Protein AF-A0A962DBE0-F1 (afdb_monomer)

Nearest PDB structures (foldseek):
  6zif-assembly1_C  TM=6.130E-01  e=3.689E-01  Methylocystis sp. ATCC 49242
  3lmf-assembly1_A  TM=5.740E-01  e=3.330E-01  Nitrosospira multiformis ATCC 25196
  3kaw-assembly1_A  TM=5.033E-01  e=3.505E-01  Pseudomonas aeruginosa
  4zsz-assembly1_A  TM=5.860E-01  e=1.396E+00  Aquifex aeolicus VF5
  4zsx-assembly1_B  TM=5.374E-01  e=2.580E+00  Aquifex aeolicus VF5

Mean predicted aligned error: 9.84 Å

Structure (mmCIF, N/CA/C/O backbone):
data_AF-A0A962DBE0-F1
#
_entry.id   AF-A0A962DBE0-F1
#
loop_
_atom_site.group_PDB
_atom_site.id
_atom_site.type_symbol
_atom_site.label_atom_id
_atom_site.label_alt_id
_atom_site.label_comp_id
_atom_site.label_asym_id
_atom_site.label_entity_id
_atom_site.label_seq_id
_atom_site.pdbx_PDB_ins_code
_atom_site.Cartn_x
_atom_site.Cartn_y
_atom_site.Cartn_z
_atom_site.occupancy
_atom_site.B_iso_or_equiv
_atom_site.auth_seq_id
_atom_site.auth_comp_id
_atom_site.auth_asym_id
_atom_site.auth_atom_id
_atom_site.pdbx_PDB_model_num
ATOM 1 N N . MET A 1 1 ? 29.752 -15.162 6.615 1.00 40.03 1 MET A N 1
ATOM 2 C CA . MET A 1 1 ? 28.632 -14.830 7.515 1.00 40.03 1 MET A CA 1
ATOM 3 C C . MET A 1 1 ? 27.429 -14.629 6.622 1.00 40.03 1 MET A C 1
ATOM 5 O O . MET A 1 1 ? 27.518 -13.777 5.752 1.00 40.03 1 MET A O 1
ATOM 9 N N . SER A 1 2 ? 26.399 -15.467 6.721 1.00 45.12 2 SER A N 1
ATOM 10 C CA . SER A 1 2 ? 25.212 -15.328 5.872 1.00 45.12 2 SER A CA 1
ATOM 11 C C . SER A 1 2 ? 24.457 -14.071 6.297 1.00 45.12 2 SER A C 1
ATOM 13 O O . SER A 1 2 ? 24.016 -13.989 7.443 1.00 45.12 2 SER A O 1
ATOM 15 N N . GLU A 1 3 ? 24.358 -13.079 5.413 1.00 50.66 3 GLU A N 1
ATOM 16 C CA . GLU A 1 3 ? 23.488 -11.918 5.606 1.00 50.66 3 GLU A CA 1
ATOM 17 C C . GLU A 1 3 ? 22.045 -12.423 5.664 1.00 50.66 3 GLU A C 1
ATOM 19 O O . GLU A 1 3 ? 21.446 -12.774 4.649 1.00 50.66 3 GLU A O 1
ATOM 24 N N . GLN A 1 4 ? 21.505 -12.555 6.876 1.00 57.91 4 GLN A N 1
ATOM 25 C CA . GLN A 1 4 ? 20.119 -12.964 7.071 1.00 57.91 4 GLN A CA 1
ATOM 26 C C . GLN A 1 4 ? 19.207 -11.899 6.465 1.00 57.91 4 GLN A C 1
ATOM 28 O O . GLN A 1 4 ? 19.121 -10.776 6.963 1.00 57.91 4 GLN A O 1
ATOM 33 N N . THR A 1 5 ? 18.530 -12.254 5.373 1.00 60.97 5 THR A N 1
ATOM 34 C CA . THR A 1 5 ? 17.557 -11.382 4.718 1.00 60.97 5 THR A CA 1
ATOM 35 C C . THR A 1 5 ? 16.380 -11.151 5.660 1.00 60.97 5 THR A C 1
ATOM 37 O O . THR A 1 5 ? 15.615 -12.069 5.953 1.00 60.97 5 THR A O 1
ATOM 40 N N . ARG A 1 6 ? 16.245 -9.920 6.150 1.00 69.19 6 ARG A N 1
ATOM 41 C CA . ARG A 1 6 ? 15.158 -9.517 7.045 1.00 69.19 6 ARG A CA 1
ATOM 42 C C . ARG A 1 6 ? 13.916 -9.168 6.237 1.00 69.19 6 ARG A C 1
ATOM 44 O O . ARG A 1 6 ? 14.024 -8.441 5.247 1.00 69.19 6 ARG A O 1
ATOM 51 N N . LEU A 1 7 ? 12.763 -9.701 6.637 1.00 74.19 7 LEU A N 1
ATOM 52 C CA . LEU A 1 7 ? 11.538 -9.624 5.843 1.00 74.19 7 LEU A CA 1
ATOM 53 C C . LEU A 1 7 ? 10.479 -8.751 6.511 1.00 74.19 7 LEU A C 1
ATOM 55 O O . LEU A 1 7 ? 10.411 -8.651 7.732 1.00 74.19 7 LEU A O 1
ATOM 59 N N . THR A 1 8 ? 9.634 -8.134 5.701 1.00 73.75 8 THR A N 1
ATOM 60 C CA . THR A 1 8 ? 8.393 -7.491 6.131 1.00 73.75 8 THR A CA 1
ATOM 61 C C . THR A 1 8 ? 7.267 -8.517 6.268 1.00 73.75 8 THR A C 1
ATOM 63 O O . THR A 1 8 ? 7.358 -9.627 5.744 1.00 73.75 8 THR A O 1
ATOM 66 N N . LYS A 1 9 ? 6.154 -8.142 6.916 1.00 69.81 9 LYS A N 1
ATOM 67 C CA . LYS A 1 9 ? 4.977 -9.018 7.120 1.00 69.81 9 LYS A CA 1
ATOM 68 C C . LYS A 1 9 ? 4.372 -9.601 5.835 1.00 69.81 9 LYS A C 1
ATOM 70 O O . LYS A 1 9 ? 3.672 -10.604 5.874 1.00 69.81 9 LYS A O 1
ATOM 75 N N . ASN A 1 10 ? 4.631 -8.975 4.689 1.00 70.19 10 ASN A N 1
ATOM 76 C CA . ASN A 1 10 ? 4.216 -9.445 3.362 1.00 70.19 10 ASN A CA 1
ATOM 77 C C . ASN A 1 10 ? 5.267 -10.349 2.672 1.00 70.19 10 ASN A C 1
ATOM 79 O O . ASN A 1 10 ? 5.087 -10.706 1.510 1.00 70.19 10 ASN A O 1
ATOM 83 N N . GLY A 1 11 ? 6.359 -10.708 3.357 1.00 71.31 11 GLY A N 1
ATOM 84 C CA . GLY A 1 11 ? 7.392 -11.626 2.874 1.00 71.31 11 GLY A CA 1
ATOM 85 C C . GLY A 1 11 ? 8.468 -11.012 1.972 1.00 71.31 11 GLY A C 1
ATOM 86 O O . GLY A 1 11 ? 9.300 -11.762 1.458 1.00 71.31 11 GLY A O 1
ATOM 87 N N . LEU A 1 12 ? 8.482 -9.688 1.777 1.00 77.88 12 LEU A N 1
ATOM 88 C CA . LEU A 1 12 ? 9.534 -8.995 1.022 1.00 77.88 12 LEU A CA 1
ATOM 89 C C . LEU A 1 12 ? 10.767 -8.679 1.879 1.00 77.88 12 LEU A C 1
ATOM 91 O O . LEU A 1 12 ? 10.622 -8.411 3.067 1.00 77.88 12 LEU A O 1
ATOM 95 N N . PRO A 1 13 ? 11.973 -8.608 1.287 1.00 81.31 13 PRO A N 1
ATOM 96 C CA . PRO A 1 13 ? 13.126 -7.977 1.923 1.00 81.31 13 PRO A CA 1
ATOM 97 C C . PRO A 1 13 ? 12.819 -6.534 2.343 1.00 81.31 13 PRO A C 1
ATOM 99 O O . PRO A 1 13 ? 12.296 -5.754 1.547 1.00 81.31 13 PRO A O 1
ATOM 102 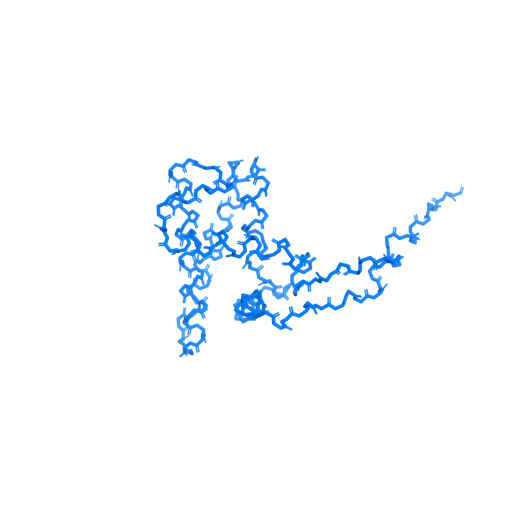N N . LEU A 1 14 ? 13.185 -6.160 3.572 1.00 77.50 14 LEU A N 1
ATOM 103 C CA . LEU A 1 14 ? 12.875 -4.842 4.144 1.00 77.50 14 LEU A CA 1
ATOM 104 C C . LEU A 1 14 ? 13.384 -3.675 3.283 1.00 77.50 14 LEU A C 1
ATOM 106 O O . LEU A 1 14 ? 12.655 -2.714 3.061 1.00 77.50 14 LEU A O 1
ATOM 110 N N . GLU A 1 15 ? 14.603 -3.779 2.757 1.00 78.31 15 GLU A N 1
ATOM 111 C CA . GLU A 1 15 ? 15.194 -2.755 1.884 1.00 78.31 15 GLU A CA 1
ATOM 112 C C . GLU A 1 15 ? 14.421 -2.606 0.564 1.00 78.31 15 GLU A C 1
ATOM 114 O O . GLU A 1 15 ? 14.163 -1.493 0.109 1.00 78.31 15 GLU A O 1
ATOM 119 N N . GLN A 1 16 ? 13.961 -3.720 -0.013 1.00 81.25 16 GLN A N 1
ATOM 120 C CA . GLN A 1 16 ? 13.122 -3.695 -1.211 1.00 81.25 16 GLN A CA 1
ATOM 121 C C . GLN A 1 16 ? 11.755 -3.067 -0.913 1.00 81.25 16 GLN A C 1
ATOM 123 O O . GLN A 1 16 ? 11.243 -2.275 -1.706 1.00 81.25 16 GLN A O 1
ATOM 128 N N . PHE A 1 17 ? 11.172 -3.382 0.247 1.00 84.75 17 PHE A N 1
ATOM 129 C CA . PHE A 1 17 ? 9.914 -2.779 0.668 1.00 84.75 17 PHE A CA 1
ATOM 130 C C . PHE A 1 17 ? 10.045 -1.272 0.922 1.00 84.75 17 PHE A C 1
ATOM 132 O O . PHE A 1 17 ? 9.155 -0.527 0.523 1.00 84.75 17 PHE A O 1
ATOM 139 N N . ARG A 1 18 ? 11.150 -0.799 1.510 1.00 82.88 18 ARG A N 1
ATOM 140 C CA . ARG A 1 18 ? 11.405 0.639 1.706 1.00 82.88 18 ARG A CA 1
ATOM 141 C C . ARG A 1 18 ? 11.404 1.408 0.387 1.00 82.88 18 ARG A C 1
ATOM 143 O O . ARG A 1 18 ? 10.738 2.435 0.301 1.00 82.88 18 ARG A O 1
ATOM 150 N N . GLY A 1 19 ? 12.055 0.876 -0.652 1.00 82.88 19 GLY A N 1
ATOM 151 C CA . GLY A 1 19 ? 12.018 1.479 -1.990 1.00 82.88 19 GLY A CA 1
ATOM 152 C C . GLY A 1 19 ? 10.602 1.536 -2.579 1.00 82.88 19 GLY A C 1
ATOM 153 O O . GLY A 1 19 ? 10.180 2.565 -3.103 1.00 82.88 19 GLY A O 1
ATOM 154 N N . ILE A 1 20 ? 9.822 0.460 -2.424 1.00 86.19 20 ILE A N 1
ATOM 155 C CA . ILE A 1 20 ? 8.407 0.422 -2.838 1.00 86.19 20 ILE A CA 1
ATOM 156 C C . ILE A 1 20 ? 7.570 1.448 -2.061 1.00 86.19 20 ILE A C 1
ATOM 158 O O . ILE A 1 20 ? 6.718 2.130 -2.632 1.00 86.19 20 ILE A O 1
ATOM 162 N N . GLN A 1 21 ? 7.803 1.562 -0.756 1.00 86.50 21 GLN A N 1
ATOM 163 C CA . GLN A 1 21 ? 7.080 2.474 0.115 1.00 86.50 21 GLN A CA 1
ATOM 164 C C . GLN A 1 21 ? 7.385 3.942 -0.211 1.00 86.50 21 GLN A C 1
ATOM 166 O O . GLN A 1 21 ? 6.478 4.776 -0.215 1.00 86.50 21 GLN A O 1
ATOM 171 N N . GLU A 1 22 ? 8.638 4.265 -0.522 1.00 85.00 22 GLU A N 1
ATOM 172 C CA . GLU A 1 22 ? 9.038 5.601 -0.959 1.00 85.00 22 GLU A CA 1
ATOM 173 C C . GLU A 1 22 ? 8.330 5.997 -2.263 1.00 85.00 22 GLU A C 1
ATOM 175 O O . GLU A 1 22 ? 7.686 7.048 -2.322 1.00 85.00 22 GLU A O 1
ATOM 180 N N . GLN A 1 23 ? 8.353 5.119 -3.272 1.00 83.62 23 GLN A N 1
ATOM 181 C CA . GLN A 1 23 ? 7.645 5.334 -4.539 1.00 83.62 23 GLN A CA 1
ATOM 182 C C . GLN A 1 23 ? 6.140 5.527 -4.327 1.00 83.62 23 GLN A C 1
ATOM 184 O O . GLN A 1 23 ? 5.537 6.435 -4.904 1.00 83.62 23 GLN A O 1
ATOM 189 N N . PHE A 1 24 ? 5.536 4.724 -3.447 1.00 87.62 24 PHE A N 1
ATOM 190 C CA . PHE A 1 24 ? 4.139 4.885 -3.061 1.00 87.62 24 PHE A CA 1
ATOM 191 C C . PHE A 1 24 ? 3.849 6.282 -2.499 1.00 87.62 24 PHE A C 1
ATOM 193 O O . PHE A 1 24 ? 2.882 6.915 -2.924 1.00 87.62 24 PHE A O 1
ATOM 200 N N . PHE A 1 25 ? 4.666 6.792 -1.571 1.00 84.44 25 PHE A N 1
ATOM 201 C CA . PHE A 1 25 ? 4.427 8.107 -0.969 1.00 84.44 25 PHE A CA 1
ATOM 202 C C . PHE A 1 25 ? 4.622 9.260 -1.948 1.00 84.44 25 PHE A C 1
ATOM 204 O O . PHE A 1 25 ? 3.878 10.240 -1.880 1.00 84.44 25 PHE A O 1
ATOM 211 N N . ILE A 1 26 ? 5.590 9.144 -2.856 1.00 84.38 26 ILE A N 1
ATOM 212 C CA . ILE A 1 26 ? 5.794 10.111 -3.935 1.00 84.38 26 ILE A CA 1
ATOM 213 C C . ILE A 1 26 ? 4.534 10.204 -4.804 1.00 84.38 26 ILE A C 1
ATOM 215 O O . ILE A 1 26 ? 3.996 11.298 -4.989 1.00 84.38 26 ILE A O 1
ATOM 219 N N . LEU A 1 27 ? 4.034 9.055 -5.271 1.00 83.31 27 LEU A N 1
ATOM 220 C CA . LEU A 1 27 ? 2.844 8.965 -6.120 1.00 83.31 27 LEU A CA 1
ATOM 221 C C . LEU A 1 27 ? 1.581 9.427 -5.379 1.00 83.31 27 LEU A C 1
ATOM 223 O O . LEU A 1 27 ? 0.784 10.184 -5.928 1.00 83.31 27 LEU A O 1
ATOM 227 N N . ALA A 1 28 ? 1.422 9.049 -4.106 1.00 82.31 28 ALA A N 1
ATOM 228 C CA . ALA A 1 28 ? 0.290 9.464 -3.273 1.00 82.31 28 ALA A CA 1
ATOM 229 C C . ALA A 1 28 ? 0.248 10.980 -3.019 1.00 82.31 28 ALA A C 1
ATOM 231 O O . ALA A 1 28 ? -0.822 11.535 -2.789 1.00 82.31 28 ALA A O 1
ATOM 232 N N . LEU A 1 29 ? 1.404 11.650 -3.010 1.00 81.38 29 LEU A N 1
ATOM 233 C CA . LEU A 1 29 ? 1.505 13.098 -2.815 1.00 81.38 29 LEU A CA 1
ATOM 234 C C . LEU A 1 29 ? 1.474 13.890 -4.124 1.00 81.38 29 LEU A C 1
ATOM 236 O O . LEU A 1 29 ? 1.542 15.117 -4.066 1.00 81.38 29 LEU A O 1
ATOM 240 N N . ARG A 1 30 ? 1.409 13.212 -5.281 1.00 70.44 30 ARG A N 1
ATOM 241 C CA . ARG A 1 30 ? 1.513 13.819 -6.618 1.00 70.44 30 ARG A CA 1
ATOM 242 C C . ARG A 1 30 ? 2.659 14.830 -6.723 1.00 70.44 30 ARG A C 1
ATOM 244 O O . ARG A 1 30 ? 2.517 15.864 -7.374 1.00 70.44 30 ARG A O 1
ATOM 251 N N . LYS A 1 31 ? 3.784 14.571 -6.049 1.00 59.94 31 LYS A N 1
ATOM 252 C CA . LYS A 1 31 ? 4.972 15.409 -6.231 1.00 59.94 31 LYS A CA 1
ATOM 253 C C . LYS A 1 31 ? 5.408 15.245 -7.689 1.00 59.94 31 LYS A C 1
ATOM 255 O O . LYS A 1 31 ? 5.552 14.109 -8.133 1.00 59.94 31 LYS A O 1
ATOM 260 N N . GLU A 1 32 ? 5.516 16.356 -8.421 1.00 53.78 32 GLU A N 1
ATOM 261 C CA . GLU A 1 32 ? 5.909 16.374 -9.837 1.00 53.78 32 GLU A CA 1
ATOM 262 C C . GLU A 1 32 ? 7.177 15.547 -10.044 1.00 53.78 32 GLU A C 1
ATOM 264 O O . GLU A 1 32 ? 8.141 15.740 -9.305 1.00 53.78 32 GLU A O 1
ATOM 269 N N . GLU A 1 33 ? 7.101 14.617 -11.005 1.00 50.38 33 GLU A N 1
ATOM 270 C CA . GLU A 1 33 ? 8.107 13.642 -11.454 1.00 50.38 33 GLU A CA 1
ATOM 271 C C . GLU A 1 33 ? 9.480 13.745 -10.761 1.00 50.38 33 GLU A C 1
ATOM 273 O O . GLU A 1 33 ? 10.441 14.230 -11.363 1.00 50.38 33 GLU A O 1
ATOM 278 N N . PRO A 1 34 ? 9.642 13.273 -9.511 1.00 46.00 34 PRO A N 1
ATOM 279 C CA . PRO A 1 34 ? 10.973 13.175 -8.943 1.00 46.00 34 PRO A CA 1
ATOM 280 C C . PRO A 1 34 ? 11.586 11.911 -9.526 1.00 46.00 34 PRO A C 1
ATOM 282 O O . PRO A 1 34 ? 11.347 10.854 -8.961 1.00 46.00 34 PRO A O 1
ATOM 285 N N . GLU A 1 35 ? 12.254 12.008 -10.684 1.00 52.75 35 GLU A N 1
ATOM 286 C CA . GLU A 1 35 ? 12.983 10.912 -11.355 1.00 52.75 35 GLU A CA 1
ATOM 287 C C . GLU A 1 35 ? 12.415 9.530 -11.002 1.00 52.75 35 GLU A C 1
ATOM 289 O O . GLU A 1 35 ? 13.096 8.686 -10.413 1.00 52.75 35 GLU A O 1
ATOM 294 N N . LEU A 1 36 ? 11.106 9.345 -11.231 1.00 55.53 36 LEU A N 1
ATOM 295 C CA . LEU A 1 36 ? 10.424 8.152 -10.755 1.00 55.53 36 LEU A CA 1
ATOM 296 C C . LEU A 1 36 ? 11.127 6.975 -11.417 1.00 55.53 36 LEU A C 1
ATOM 298 O O . LEU A 1 36 ? 11.159 6.892 -12.645 1.00 55.53 36 LEU A O 1
ATOM 302 N N . ALA A 1 37 ? 11.659 6.051 -10.614 1.00 55.28 37 ALA A N 1
ATOM 303 C CA . ALA A 1 37 ? 12.272 4.835 -11.148 1.00 55.28 37 ALA A CA 1
ATOM 304 C C . ALA A 1 37 ? 11.295 4.079 -12.073 1.00 55.28 37 ALA A C 1
ATOM 306 O O . ALA A 1 37 ? 11.709 3.367 -12.983 1.00 55.28 37 ALA A O 1
ATOM 307 N N . ILE A 1 38 ? 9.987 4.287 -11.873 1.00 67.56 38 ILE A N 1
ATOM 308 C CA . ILE A 1 38 ? 8.919 3.722 -12.684 1.00 67.56 38 ILE A CA 1
ATOM 309 C C . ILE A 1 38 ? 8.427 4.743 -13.719 1.00 67.56 38 ILE A C 1
ATOM 311 O O . ILE A 1 38 ? 7.570 5.582 -13.440 1.00 67.56 38 ILE A O 1
ATOM 315 N N . THR A 1 39 ? 8.900 4.607 -14.955 1.00 69.81 39 THR A N 1
ATOM 316 C CA . THR A 1 39 ? 8.354 5.345 -16.102 1.00 69.81 39 THR A CA 1
ATOM 317 C C . THR A 1 39 ? 6.990 4.776 -16.518 1.00 69.81 39 THR A C 1
ATOM 319 O O . THR A 1 39 ? 6.838 3.563 -16.690 1.00 69.81 39 THR A O 1
ATOM 322 N N . MET A 1 40 ? 5.987 5.637 -16.720 1.00 79.12 40 MET A N 1
ATOM 323 C CA . MET A 1 40 ? 4.649 5.230 -17.171 1.00 79.12 40 MET A CA 1
ATOM 324 C C . MET A 1 40 ? 3.949 6.317 -17.998 1.00 79.12 40 MET A C 1
ATOM 326 O O . MET A 1 40 ? 4.312 7.486 -17.942 1.00 79.12 40 MET A O 1
ATOM 330 N N . SER A 1 41 ? 2.938 5.931 -18.785 1.00 80.25 41 SER A N 1
ATOM 331 C CA . SER A 1 41 ? 2.124 6.883 -19.558 1.00 80.25 41 SER A CA 1
ATOM 332 C C . SER A 1 41 ? 1.299 7.801 -18.639 1.00 80.25 41 SER A C 1
ATOM 334 O O . SER A 1 41 ? 0.842 7.303 -17.609 1.00 80.25 41 SER A O 1
ATOM 336 N N . PRO A 1 42 ? 0.990 9.053 -19.031 1.00 79.00 42 PRO A N 1
ATOM 337 C CA . PRO A 1 42 ? 0.241 10.008 -18.200 1.00 79.00 42 PRO A CA 1
ATOM 338 C C . PRO A 1 42 ? -1.104 9.486 -17.673 1.00 79.00 42 PRO A C 1
ATOM 340 O O . PRO A 1 42 ? -1.445 9.707 -16.514 1.00 79.00 42 PRO A O 1
ATOM 343 N N . ASP A 1 43 ? -1.853 8.738 -18.488 1.00 81.25 43 ASP A N 1
ATOM 344 C CA . ASP A 1 43 ? -3.132 8.158 -18.056 1.00 81.25 43 ASP A CA 1
ATOM 345 C C . ASP A 1 43 ? -2.932 7.105 -16.955 1.00 81.25 43 ASP A C 1
ATOM 347 O O . ASP A 1 43 ? -3.610 7.120 -15.933 1.00 81.25 43 ASP A O 1
ATOM 351 N N . LEU A 1 44 ? -1.924 6.241 -17.125 1.00 84.38 44 LEU A N 1
ATOM 352 C CA . LEU A 1 44 ? -1.560 5.228 -16.130 1.00 84.38 44 LEU A CA 1
ATOM 353 C C . LEU A 1 44 ? -1.017 5.874 -14.848 1.00 84.38 44 LEU A C 1
ATOM 355 O O . LEU A 1 44 ? -1.307 5.394 -13.757 1.00 84.38 44 LEU A O 1
ATOM 359 N N . PHE A 1 45 ? -0.280 6.979 -14.971 1.00 85.00 45 PHE A N 1
ATOM 360 C CA . PHE A 1 45 ? 0.181 7.762 -13.828 1.00 85.00 45 PHE A CA 1
ATOM 361 C C . PHE A 1 45 ? -0.983 8.289 -12.991 1.00 85.00 45 PHE A C 1
ATOM 363 O O . PHE A 1 45 ? -0.939 8.187 -11.765 1.00 85.00 45 PHE A O 1
ATOM 370 N N . ASN A 1 46 ? -2.033 8.811 -13.628 1.00 85.62 46 ASN A N 1
ATOM 371 C CA . ASN A 1 46 ? -3.215 9.299 -12.921 1.00 85.62 46 ASN A CA 1
ATOM 372 C C . ASN A 1 46 ? -3.941 8.170 -12.179 1.00 85.62 46 ASN A C 1
ATOM 374 O O . ASN A 1 46 ? -4.280 8.339 -11.007 1.00 85.62 46 ASN A O 1
ATOM 378 N N . ASP A 1 47 ? -4.126 7.013 -12.820 1.00 89.19 47 ASP A N 1
ATOM 379 C CA . ASP A 1 47 ? -4.795 5.865 -12.198 1.00 89.19 47 ASP A CA 1
ATOM 380 C C . ASP A 1 47 ? -3.988 5.303 -11.016 1.00 89.19 47 ASP A C 1
ATOM 382 O O . ASP A 1 47 ? -4.536 5.022 -9.945 1.00 89.19 47 ASP A O 1
ATOM 386 N N . VAL A 1 48 ? -2.669 5.170 -11.185 1.00 89.56 48 VAL A N 1
ATOM 387 C CA . VAL A 1 48 ? -1.755 4.687 -10.142 1.00 89.56 48 VAL A CA 1
ATOM 388 C C . VAL A 1 48 ? -1.668 5.685 -8.987 1.00 89.56 48 VAL A C 1
ATOM 390 O O . VAL A 1 48 ? -1.783 5.285 -7.830 1.00 89.56 48 VAL A O 1
ATOM 393 N N . SER A 1 49 ? -1.526 6.980 -9.273 1.00 88.88 49 SER A N 1
ATOM 394 C CA . SER A 1 49 ? -1.497 8.026 -8.243 1.00 88.88 49 SER A CA 1
ATOM 395 C C . SER A 1 49 ? -2.823 8.097 -7.488 1.00 88.88 49 SER A C 1
ATOM 397 O O . SER A 1 49 ? -2.820 8.172 -6.262 1.00 88.88 49 SER A O 1
ATOM 399 N N . GLY A 1 50 ? -3.956 7.979 -8.189 1.00 90.44 50 GLY A N 1
ATOM 400 C CA . GLY A 1 50 ? -5.283 7.912 -7.578 1.00 90.44 50 GLY A CA 1
ATOM 401 C C . GLY A 1 50 ? -5.459 6.691 -6.673 1.00 90.44 50 GLY A C 1
ATOM 402 O O . GLY A 1 50 ? -6.011 6.806 -5.577 1.00 90.44 50 GLY A O 1
ATOM 403 N N . PHE A 1 51 ? -4.933 5.527 -7.072 1.00 94.12 51 PHE A N 1
ATOM 404 C CA . PHE A 1 51 ? -4.847 4.363 -6.189 1.00 94.12 51 PHE A CA 1
ATOM 405 C C . PHE A 1 51 ? -4.015 4.668 -4.933 1.00 94.12 51 PHE A C 1
ATOM 407 O O . PHE A 1 51 ? -4.488 4.416 -3.822 1.00 94.12 51 PHE A O 1
ATOM 414 N N . CYS A 1 52 ? -2.811 5.224 -5.093 1.00 92.50 52 CYS A N 1
ATOM 415 C CA . CYS A 1 52 ? -1.912 5.512 -3.977 1.00 92.50 52 CYS A CA 1
ATOM 416 C C . CYS A 1 52 ? -2.529 6.517 -2.986 1.00 92.50 52 CYS A C 1
ATOM 418 O O . CYS A 1 52 ? -2.478 6.315 -1.772 1.00 92.50 52 CYS A O 1
ATOM 420 N N . GLU A 1 53 ? -3.176 7.561 -3.503 1.00 93.00 53 GLU A N 1
ATOM 421 C CA . GLU A 1 53 ? -3.907 8.577 -2.740 1.00 93.00 53 GLU A CA 1
ATOM 422 C C . GLU A 1 53 ? -5.090 7.973 -1.964 1.00 93.00 53 GLU A C 1
ATOM 424 O O . GLU A 1 53 ? -5.253 8.224 -0.765 1.00 93.00 53 GLU A O 1
ATOM 429 N N . THR A 1 54 ? -5.879 7.112 -2.614 1.00 94.00 54 THR A N 1
ATOM 430 C CA . THR A 1 54 ? -7.029 6.445 -1.980 1.00 94.00 54 THR A CA 1
ATOM 431 C C . THR A 1 54 ? -6.568 5.487 -0.882 1.00 94.00 54 THR A C 1
ATOM 433 O O . THR A 1 54 ? -7.132 5.478 0.212 1.00 94.00 54 THR A O 1
ATOM 436 N N . LEU A 1 55 ? -5.507 4.711 -1.129 1.00 94.88 55 LEU A N 1
ATOM 437 C CA . LEU A 1 55 ? -4.946 3.795 -0.134 1.00 94.88 55 LEU A CA 1
ATOM 438 C C . LEU A 1 55 ? -4.384 4.555 1.073 1.00 94.88 55 LEU A C 1
ATOM 440 O O . LEU A 1 55 ? -4.633 4.171 2.215 1.00 94.88 55 LEU A O 1
ATOM 444 N N . ARG A 1 56 ? -3.665 5.657 0.837 1.00 93.38 56 ARG A N 1
ATOM 445 C CA . ARG A 1 56 ? -3.180 6.534 1.909 1.00 93.38 56 ARG A CA 1
ATOM 446 C C . ARG A 1 56 ? -4.334 7.094 2.738 1.00 93.38 56 ARG A C 1
ATOM 448 O O . ARG A 1 56 ? -4.245 7.100 3.963 1.00 93.38 56 ARG A O 1
ATOM 455 N N . THR A 1 57 ? -5.401 7.543 2.082 1.00 94.06 57 THR A N 1
ATOM 456 C CA . THR A 1 57 ? -6.593 8.059 2.763 1.00 94.06 57 THR A CA 1
ATOM 457 C C . THR A 1 57 ? -7.235 6.983 3.633 1.00 94.06 57 THR A C 1
ATOM 459 O O . THR A 1 57 ? -7.511 7.251 4.797 1.00 94.06 57 THR A O 1
ATOM 462 N N . ALA A 1 58 ? -7.375 5.752 3.131 1.00 94.00 58 ALA A N 1
ATOM 463 C CA . ALA A 1 58 ? -7.889 4.634 3.921 1.00 94.00 58 ALA A CA 1
ATOM 464 C C . ALA A 1 58 ? -7.036 4.358 5.172 1.00 94.00 58 ALA A C 1
ATOM 466 O O . ALA A 1 58 ? -7.577 4.182 6.259 1.00 94.00 58 ALA A O 1
ATOM 467 N N . MET A 1 59 ? -5.703 4.371 5.046 1.00 93.38 59 MET A N 1
ATOM 468 C CA . MET A 1 59 ? -4.803 4.183 6.192 1.00 93.38 59 MET A CA 1
ATOM 469 C C . MET A 1 59 ? -4.904 5.316 7.222 1.00 93.38 59 MET A C 1
ATOM 471 O O . MET A 1 59 ? -4.821 5.053 8.419 1.00 93.38 59 MET A O 1
ATOM 475 N N . SER A 1 60 ? -5.083 6.564 6.772 1.00 92.19 60 SER A N 1
ATOM 476 C CA . SER A 1 60 ? -5.304 7.709 7.667 1.00 92.19 60 SER A CA 1
ATOM 477 C C . SER A 1 60 ? -6.644 7.593 8.388 1.00 92.19 60 SER A C 1
ATOM 479 O O . SER A 1 60 ? -6.701 7.734 9.600 1.00 92.19 60 SER A O 1
ATOM 481 N N . GLN A 1 61 ? -7.709 7.267 7.654 1.00 92.56 61 GLN A N 1
ATOM 482 C CA . GLN A 1 61 ? -9.041 7.058 8.214 1.00 92.56 61 GLN A CA 1
ATOM 483 C C . GLN A 1 61 ? -9.052 5.930 9.254 1.00 92.56 61 GLN A C 1
ATOM 485 O O . GLN A 1 61 ? -9.682 6.085 10.294 1.00 92.56 61 GLN A O 1
ATOM 490 N N . GLU A 1 62 ? -8.330 4.834 9.007 1.00 91.56 62 GLU A N 1
ATOM 491 C CA . GLU A 1 62 ? -8.168 3.739 9.973 1.00 91.56 62 GLU A CA 1
ATOM 492 C C . GLU A 1 62 ? -7.442 4.211 11.237 1.00 91.56 62 GLU A C 1
ATOM 494 O O . GLU A 1 62 ? -7.852 3.895 12.350 1.00 91.56 62 GLU A O 1
ATOM 499 N N . PHE A 1 63 ? -6.376 5.002 11.076 1.00 88.81 63 PHE A N 1
ATOM 500 C CA . PHE A 1 63 ? -5.641 5.580 12.201 1.00 88.81 63 PHE A CA 1
ATOM 501 C C . PHE A 1 63 ? -6.519 6.510 13.053 1.00 88.81 63 PHE A C 1
ATOM 503 O O . PHE A 1 63 ? -6.436 6.476 14.279 1.00 88.81 63 PHE A O 1
ATOM 510 N N . ASP A 1 64 ? -7.391 7.285 12.407 1.00 90.06 64 ASP A N 1
ATOM 511 C CA . ASP A 1 64 ? -8.332 8.199 13.059 1.00 90.06 64 ASP A CA 1
ATOM 512 C C . ASP A 1 64 ? -9.597 7.490 13.597 1.00 90.06 64 ASP A C 1
ATOM 514 O O . ASP A 1 64 ? -10.449 8.128 14.217 1.00 90.06 64 ASP A O 1
ATOM 518 N N . GLY A 1 65 ? -9.743 6.176 13.376 1.00 88.44 65 GLY A N 1
ATOM 519 C CA . GLY A 1 65 ? -10.903 5.389 13.810 1.00 88.44 65 GLY A CA 1
ATOM 520 C C . GLY A 1 65 ? -12.193 5.682 13.032 1.00 88.44 65 GLY A C 1
ATOM 521 O O . GLY A 1 65 ? -13.293 5.503 13.560 1.00 88.44 65 GLY A O 1
ATOM 522 N N . SER A 1 66 ? -12.082 6.161 11.792 1.00 92.56 66 SER A N 1
ATOM 523 C CA . SER A 1 66 ? -13.225 6.457 10.926 1.00 92.56 66 SER A CA 1
ATOM 524 C C .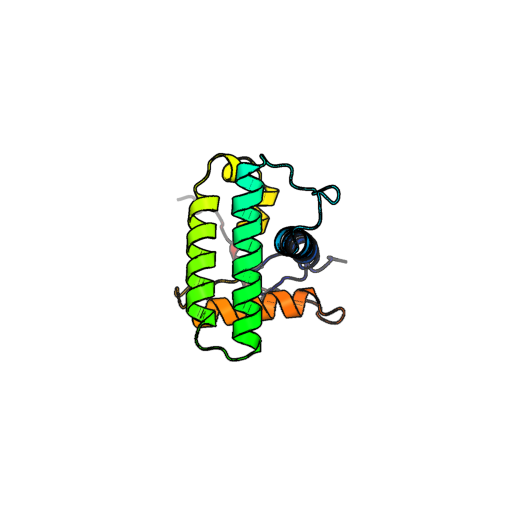 SER A 1 66 ? -13.916 5.183 10.437 1.00 92.56 66 SER A C 1
ATOM 526 O O . SER A 1 66 ? -13.278 4.263 9.930 1.00 92.56 66 SER A O 1
ATOM 528 N N . ALA A 1 67 ? -15.250 5.170 10.484 1.00 88.44 67 ALA A N 1
ATOM 529 C CA . ALA A 1 67 ? -16.064 4.072 9.961 1.00 88.44 67 ALA A CA 1
ATOM 530 C C . ALA A 1 67 ? -15.956 3.900 8.430 1.00 88.44 67 ALA A C 1
ATOM 532 O O . ALA A 1 67 ? -16.280 2.836 7.907 1.00 88.44 67 ALA A O 1
ATOM 533 N N . GLU A 1 68 ? -15.492 4.924 7.707 1.00 92.94 68 GLU A N 1
ATOM 534 C CA . GLU A 1 68 ? -15.353 4.900 6.243 1.00 92.94 68 GLU A CA 1
ATOM 535 C C . GLU A 1 68 ? -14.049 4.239 5.769 1.00 92.94 68 GLU A C 1
ATOM 537 O O . GLU A 1 68 ? -13.914 3.927 4.584 1.00 92.94 68 GLU A O 1
ATOM 542 N N . ALA A 1 69 ? -13.098 3.987 6.677 1.00 92.62 69 ALA A N 1
ATOM 543 C CA . ALA A 1 69 ? -11.757 3.505 6.344 1.00 92.62 69 ALA A CA 1
ATOM 544 C C . ALA A 1 69 ? -11.785 2.227 5.491 1.00 92.62 69 ALA A C 1
ATOM 546 O O . ALA A 1 69 ? -11.096 2.109 4.473 1.00 92.62 69 ALA A O 1
ATOM 547 N N . VAL A 1 70 ? -12.656 1.291 5.867 1.00 93.50 70 VAL A N 1
ATOM 548 C CA . VAL A 1 70 ? -12.822 -0.004 5.202 1.00 93.50 70 VAL A CA 1
ATOM 549 C C . VAL A 1 70 ? -13.402 0.152 3.796 1.00 93.50 70 VAL A C 1
ATOM 551 O O . VAL A 1 70 ? -12.989 -0.556 2.875 1.00 93.50 70 VAL A O 1
ATOM 554 N N . ASP A 1 71 ? -14.348 1.067 3.598 1.00 95.12 71 ASP A N 1
ATOM 555 C CA . ASP A 1 71 ? -14.971 1.277 2.291 1.00 95.12 71 ASP A CA 1
ATOM 556 C C . ASP A 1 71 ? -14.033 2.022 1.336 1.00 95.12 71 ASP A C 1
ATOM 558 O O . ASP A 1 71 ? -13.888 1.613 0.178 1.00 95.12 71 ASP A O 1
ATOM 562 N N . THR A 1 72 ? -13.285 3.008 1.837 1.00 95.25 72 THR A N 1
ATOM 563 C CA . THR A 1 72 ? -12.182 3.642 1.099 1.00 95.25 72 THR A CA 1
ATOM 564 C C . THR A 1 72 ? -11.110 2.615 0.724 1.00 95.25 72 THR A C 1
ATOM 566 O O . THR A 1 72 ? -10.634 2.587 -0.414 1.00 95.25 72 THR A O 1
ATOM 569 N N . PHE A 1 73 ? -10.772 1.698 1.635 1.00 95.56 73 PHE A N 1
ATOM 570 C CA . PHE A 1 73 ? -9.828 0.618 1.352 1.00 95.56 73 PHE A CA 1
ATOM 571 C C . PHE A 1 73 ? -10.336 -0.323 0.253 1.00 95.56 73 PHE A C 1
ATOM 573 O O . PHE A 1 73 ? -9.594 -0.651 -0.675 1.00 95.56 73 PHE A O 1
ATOM 580 N N . LYS A 1 74 ? -11.614 -0.725 0.288 1.00 94.00 74 LYS A N 1
ATOM 581 C CA . LYS A 1 74 ? -12.223 -1.530 -0.787 1.00 94.00 74 LYS A CA 1
ATOM 582 C C . LYS A 1 74 ? -12.170 -0.806 -2.135 1.00 94.00 74 LYS A C 1
ATOM 584 O O . LYS A 1 74 ? -11.897 -1.451 -3.150 1.00 94.00 74 LYS A O 1
ATOM 589 N N . ALA A 1 75 ? -12.392 0.509 -2.158 1.00 94.75 75 ALA A N 1
ATOM 590 C CA . ALA A 1 75 ? -12.266 1.311 -3.373 1.00 94.75 75 ALA A CA 1
ATOM 591 C C . ALA A 1 75 ? -10.828 1.283 -3.920 1.00 94.75 75 ALA A C 1
ATOM 593 O O . ALA A 1 75 ? -10.634 0.964 -5.095 1.00 94.75 75 ALA A O 1
ATOM 594 N N . ALA A 1 76 ? -9.819 1.486 -3.063 1.00 94.12 76 ALA A N 1
ATOM 595 C CA . ALA A 1 76 ? -8.412 1.355 -3.451 1.00 94.12 76 ALA A CA 1
ATOM 596 C C . ALA A 1 76 ? -8.095 -0.050 -3.995 1.00 94.12 76 ALA A C 1
ATOM 598 O O . ALA A 1 76 ? -7.450 -0.195 -5.034 1.00 94.12 76 ALA A O 1
ATOM 599 N N . MET A 1 77 ? -8.600 -1.099 -3.344 1.00 93.75 77 MET A N 1
ATOM 600 C CA . MET A 1 77 ? -8.411 -2.490 -3.768 1.00 93.75 77 MET A CA 1
ATOM 601 C C . MET A 1 77 ? -9.055 -2.803 -5.123 1.00 93.75 77 MET A C 1
ATOM 603 O O . MET A 1 77 ? -8.500 -3.581 -5.907 1.00 93.75 77 MET A O 1
ATOM 607 N N . LYS A 1 78 ? -10.198 -2.184 -5.432 1.00 94.00 78 LYS A N 1
ATOM 608 C CA . LYS A 1 78 ? -10.839 -2.292 -6.746 1.00 94.00 78 LYS A CA 1
ATOM 609 C C . LYS A 1 78 ? -9.965 -1.667 -7.835 1.00 94.00 78 LYS A C 1
ATOM 611 O O . LYS A 1 78 ? -9.705 -2.326 -8.841 1.00 94.00 78 LYS A O 1
ATOM 616 N N . THR A 1 79 ? -9.459 -0.453 -7.612 1.00 93.19 79 THR A N 1
ATOM 617 C CA . THR A 1 79 ? -8.548 0.226 -8.553 1.00 93.19 79 THR A CA 1
ATOM 618 C C . THR A 1 79 ? -7.258 -0.566 -8.742 1.00 93.19 79 THR A C 1
ATOM 620 O O . THR A 1 79 ? -6.851 -0.824 -9.870 1.00 93.19 79 THR A O 1
ATOM 623 N N . ARG A 1 80 ? -6.662 -1.059 -7.651 1.00 93.75 80 ARG A N 1
ATOM 624 C CA . ARG A 1 80 ? -5.484 -1.937 -7.683 1.00 93.75 80 ARG A CA 1
ATOM 625 C C . ARG A 1 80 ? -5.708 -3.175 -8.547 1.00 93.75 80 ARG A C 1
ATOM 627 O O . ARG A 1 80 ? -4.839 -3.544 -9.329 1.00 93.75 80 ARG A O 1
ATOM 634 N N . SER A 1 81 ? -6.863 -3.821 -8.407 1.00 92.50 81 SER A N 1
ATOM 635 C CA . SER A 1 81 ? -7.191 -5.026 -9.177 1.00 92.50 81 SER A CA 1
ATOM 636 C C . SER A 1 81 ? -7.332 -4.720 -10.670 1.00 92.50 81 SER A C 1
ATOM 638 O O . SER A 1 81 ? -6.852 -5.493 -11.494 1.00 92.50 81 SER A O 1
ATOM 640 N N . ALA A 1 82 ? -7.931 -3.576 -11.018 1.00 92.50 82 ALA A N 1
ATOM 641 C CA . ALA A 1 82 ? -8.013 -3.110 -12.400 1.00 92.50 82 ALA A CA 1
ATOM 642 C C . ALA A 1 82 ? -6.620 -2.806 -12.982 1.00 92.50 82 ALA A C 1
ATOM 644 O O . ALA A 1 82 ? -6.301 -3.279 -14.069 1.00 92.50 82 ALA A O 1
ATOM 645 N N . LEU A 1 83 ? -5.768 -2.106 -12.224 1.00 92.06 83 LEU A N 1
ATOM 646 C CA . LEU A 1 83 ? -4.387 -1.801 -12.608 1.00 92.06 83 LEU A CA 1
ATOM 647 C C . LEU A 1 83 ? -3.553 -3.068 -12.821 1.00 92.06 83 LEU A C 1
ATOM 649 O O . LEU A 1 83 ? -2.846 -3.181 -13.815 1.00 92.06 83 LEU A O 1
ATOM 653 N N . LEU A 1 84 ? -3.659 -4.060 -11.934 1.00 91.75 84 LEU A N 1
ATOM 654 C CA . LEU A 1 84 ? -2.954 -5.338 -12.092 1.00 91.75 84 LEU A CA 1
ATOM 655 C C . LEU A 1 84 ? -3.425 -6.141 -13.316 1.00 91.75 84 LEU A C 1
ATOM 657 O O . LEU A 1 84 ? -2.665 -6.968 -13.818 1.00 91.75 84 LEU A O 1
ATOM 661 N N . GLY A 1 85 ? -4.646 -5.899 -13.800 1.00 90.19 85 GLY A N 1
ATOM 662 C CA . GLY A 1 85 ? -5.157 -6.453 -15.055 1.00 90.19 85 GLY A CA 1
ATOM 663 C C . GLY A 1 85 ? -4.677 -5.715 -16.309 1.00 90.19 85 GLY A C 1
ATOM 664 O O . GLY A 1 85 ? -4.871 -6.216 -17.417 1.00 90.19 85 GLY A O 1
ATOM 665 N N . ASP A 1 86 ? -4.043 -4.548 -16.166 1.00 89.38 86 ASP A N 1
ATOM 666 C CA . ASP A 1 86 ? -3.557 -3.758 -17.293 1.00 89.38 86 ASP A CA 1
ATOM 667 C C . ASP A 1 86 ? -2.265 -4.371 -17.884 1.00 89.38 86 ASP A C 1
ATOM 669 O O . ASP A 1 86 ? -1.277 -4.594 -17.166 1.00 89.38 86 ASP A O 1
ATOM 673 N N . PRO A 1 87 ? -2.204 -4.621 -19.207 1.00 88.44 87 PRO A N 1
ATOM 674 C CA . PRO A 1 87 ? -0.997 -5.122 -19.863 1.00 88.44 87 PRO A CA 1
ATOM 675 C C . PRO A 1 87 ? 0.235 -4.226 -19.674 1.00 88.44 87 PRO A C 1
ATOM 677 O O . PRO A 1 87 ? 1.359 -4.730 -19.667 1.00 88.44 87 PRO A O 1
ATOM 680 N N . ARG A 1 88 ? 0.048 -2.910 -19.520 1.00 86.12 88 ARG A N 1
ATOM 681 C CA . ARG A 1 88 ? 1.125 -1.935 -19.288 1.00 86.12 88 ARG A CA 1
ATOM 682 C C . ARG A 1 88 ? 1.782 -2.150 -17.928 1.00 86.12 88 ARG A C 1
ATOM 684 O O . ARG A 1 88 ? 3.003 -2.091 -17.834 1.00 86.12 88 ARG A O 1
ATOM 691 N N . VAL A 1 89 ? 0.988 -2.484 -16.910 1.00 87.00 89 VAL A N 1
ATOM 692 C CA . VAL A 1 89 ? 1.479 -2.856 -15.576 1.00 87.00 89 VAL A CA 1
ATOM 693 C C . VAL A 1 89 ? 2.170 -4.212 -15.626 1.00 87.00 89 VAL A C 1
ATOM 695 O O . VAL A 1 89 ? 3.254 -4.374 -15.084 1.00 87.00 89 VAL A O 1
ATOM 698 N N . SER A 1 90 ? 1.608 -5.185 -16.345 1.00 83.19 90 SER A N 1
ATOM 699 C CA . SER A 1 90 ? 2.215 -6.520 -16.466 1.00 83.19 90 SER A CA 1
ATOM 700 C C . SER A 1 90 ? 3.607 -6.509 -17.111 1.00 83.19 90 SER A C 1
ATOM 702 O O . SER A 1 90 ? 4.432 -7.367 -16.801 1.00 83.19 90 SER A O 1
ATOM 704 N N . ARG A 1 91 ? 3.868 -5.542 -18.001 1.00 84.50 91 ARG A N 1
ATOM 705 C CA . ARG A 1 91 ? 5.162 -5.337 -18.674 1.00 84.50 91 ARG A CA 1
ATOM 706 C C . ARG A 1 91 ? 6.155 -4.509 -17.854 1.00 84.50 91 ARG A C 1
ATOM 708 O O . ARG A 1 91 ? 7.324 -4.467 -18.219 1.00 84.50 91 ARG A O 1
ATOM 715 N N . ASN A 1 92 ? 5.708 -3.872 -16.773 1.00 84.38 92 ASN A N 1
ATOM 716 C CA . ASN A 1 92 ? 6.538 -3.072 -15.882 1.00 84.38 92 ASN A CA 1
ATOM 717 C C . ASN A 1 92 ? 6.668 -3.798 -14.532 1.00 84.38 92 ASN A C 1
ATOM 719 O O . ASN A 1 92 ? 5.766 -3.748 -13.694 1.00 84.38 92 ASN A O 1
ATOM 723 N N . GLY A 1 93 ? 7.779 -4.523 -14.357 1.00 84.38 93 GLY A N 1
ATOM 724 C CA . GLY A 1 93 ? 8.032 -5.345 -13.170 1.00 84.38 93 GLY A CA 1
ATOM 725 C C . GLY A 1 93 ? 7.947 -4.544 -11.874 1.00 84.38 93 GLY A C 1
ATOM 726 O O . GLY A 1 93 ? 7.228 -4.951 -10.965 1.00 84.38 93 GLY A O 1
ATOM 727 N N . ASP A 1 94 ? 8.571 -3.368 -11.848 1.00 85.06 94 ASP A N 1
ATOM 728 C CA . ASP A 1 94 ? 8.611 -2.496 -10.673 1.00 85.06 94 ASP A CA 1
ATOM 729 C C . ASP A 1 94 ? 7.223 -1.958 -10.316 1.00 85.06 94 ASP A C 1
ATOM 731 O O . ASP A 1 94 ? 6.813 -2.014 -9.159 1.00 85.06 94 ASP A O 1
ATOM 735 N N . LEU A 1 95 ? 6.439 -1.522 -11.310 1.00 85.50 95 LEU A N 1
ATOM 736 C CA . LEU A 1 95 ? 5.063 -1.067 -11.088 1.00 85.50 95 LEU A CA 1
ATOM 737 C C . LEU A 1 95 ? 4.167 -2.188 -10.570 1.00 85.50 95 LEU A C 1
ATOM 739 O O . LEU A 1 95 ? 3.364 -1.994 -9.654 1.00 85.50 95 LEU A O 1
ATOM 743 N N . ARG A 1 96 ? 4.296 -3.377 -11.156 1.00 89.81 96 ARG A N 1
ATOM 744 C CA . ARG A 1 96 ? 3.541 -4.549 -10.728 1.00 89.81 96 ARG A CA 1
ATOM 745 C C . ARG A 1 96 ? 3.903 -4.940 -9.301 1.00 89.81 96 ARG A C 1
ATOM 747 O O . ARG A 1 96 ? 3.006 -5.262 -8.524 1.00 89.81 96 ARG A O 1
ATOM 754 N N . ASP A 1 97 ? 5.184 -4.930 -8.965 1.00 87.75 97 ASP A N 1
ATOM 755 C CA . ASP A 1 97 ? 5.670 -5.315 -7.648 1.00 87.75 97 ASP A CA 1
ATOM 756 C C . ASP A 1 97 ? 5.281 -4.257 -6.607 1.00 87.75 97 ASP A C 1
ATOM 758 O O . ASP A 1 97 ? 4.741 -4.614 -5.560 1.00 87.75 97 ASP A O 1
ATOM 762 N N . MET A 1 98 ? 5.377 -2.966 -6.933 1.00 88.88 98 MET A N 1
ATOM 763 C CA . MET A 1 98 ? 4.851 -1.885 -6.097 1.00 88.88 98 MET A CA 1
ATOM 764 C C . MET A 1 98 ? 3.365 -2.105 -5.794 1.00 88.88 98 MET A C 1
ATOM 766 O O . MET A 1 98 ? 2.977 -2.201 -4.630 1.00 88.88 98 MET A O 1
ATOM 770 N N . LEU A 1 99 ? 2.526 -2.275 -6.822 1.00 89.81 99 LEU A N 1
ATOM 771 C CA . LEU A 1 99 ? 1.094 -2.525 -6.637 1.00 89.81 99 LEU A CA 1
ATOM 772 C C . LEU A 1 99 ? 0.834 -3.805 -5.835 1.00 89.81 99 LEU A C 1
ATOM 774 O O . LEU A 1 99 ? -0.103 -3.852 -5.040 1.00 89.81 99 LEU A O 1
ATOM 778 N N . LYS A 1 100 ? 1.638 -4.857 -6.006 1.00 89.25 100 LYS A N 1
ATOM 779 C CA . LYS A 1 100 ? 1.467 -6.117 -5.274 1.00 89.25 100 LYS A CA 1
ATOM 780 C C . LYS A 1 100 ? 1.836 -5.998 -3.804 1.00 89.25 100 LYS A C 1
ATOM 782 O O . LYS A 1 100 ? 1.081 -6.491 -2.973 1.00 89.25 100 LYS A O 1
ATOM 787 N N . PHE A 1 101 ? 2.944 -5.351 -3.488 1.00 88.94 101 PHE A N 1
ATOM 788 C CA . PHE A 1 101 ? 3.531 -5.445 -2.160 1.00 88.94 101 PHE A CA 1
ATOM 789 C C . PHE A 1 101 ? 3.271 -4.238 -1.266 1.00 88.94 101 PHE A C 1
ATOM 791 O O . PHE A 1 101 ? 3.432 -4.348 -0.054 1.00 88.94 101 PHE A O 1
ATOM 798 N N . VAL A 1 102 ? 2.787 -3.122 -1.814 1.00 89.44 102 VAL A N 1
ATOM 799 C CA . VAL A 1 102 ? 2.370 -1.959 -1.013 1.00 89.44 102 VAL A CA 1
ATOM 800 C C . VAL A 1 102 ? 1.140 -2.235 -0.132 1.00 89.44 102 VAL A C 1
ATOM 802 O O . VAL A 1 102 ? 0.844 -1.456 0.770 1.00 89.44 102 VAL A O 1
ATOM 805 N N . VAL A 1 103 ? 0.435 -3.348 -0.372 1.00 89.62 103 VAL A N 1
ATOM 806 C CA . VAL A 1 103 ? -0.724 -3.807 0.406 1.00 89.62 103 VAL A CA 1
ATOM 807 C C . VAL A 1 103 ? -0.423 -5.168 1.028 1.00 89.62 103 VAL A C 1
ATOM 809 O O . VAL A 1 103 ? -0.036 -6.099 0.321 1.00 89.62 103 VAL A O 1
ATOM 812 N N . ALA A 1 104 ? -0.679 -5.309 2.327 1.00 87.94 104 ALA A N 1
ATOM 813 C CA . ALA A 1 104 ? -0.687 -6.601 3.005 1.00 87.94 104 ALA A CA 1
ATOM 814 C C . ALA A 1 104 ? -2.100 -7.206 2.970 1.00 87.94 104 ALA A C 1
ATOM 816 O O . ALA A 1 104 ? -3.092 -6.512 3.184 1.00 87.94 104 ALA A O 1
ATOM 817 N N . GLN A 1 105 ? -2.208 -8.507 2.694 1.00 84.44 105 GLN A N 1
ATOM 818 C CA . GLN A 1 105 ? -3.493 -9.209 2.628 1.00 84.44 105 GLN A CA 1
ATOM 819 C C . GLN A 1 105 ? -3.577 -10.281 3.716 1.00 84.44 105 GLN A C 1
ATOM 821 O O . GLN A 1 105 ? -2.655 -11.071 3.876 1.00 84.44 105 GLN A O 1
ATOM 826 N N . ASP A 1 106 ? -4.722 -10.369 4.395 1.00 81.88 106 ASP A N 1
ATOM 827 C CA . ASP A 1 106 ? -4.993 -11.344 5.472 1.00 81.88 106 ASP A CA 1
ATOM 828 C C . ASP A 1 106 ? -5.122 -12.809 4.978 1.00 81.88 106 ASP A C 1
ATOM 830 O O . ASP A 1 106 ? -5.431 -13.714 5.746 1.00 81.88 106 ASP A O 1
ATOM 834 N N . GLY A 1 107 ? -4.957 -13.084 3.677 1.00 74.88 107 GLY A N 1
ATOM 835 C CA . GLY A 1 107 ? -5.097 -14.424 3.074 1.00 74.88 107 GLY A CA 1
ATOM 836 C C . GLY A 1 107 ? -6.518 -15.018 3.112 1.00 74.88 107 GLY A C 1
ATOM 837 O O . GLY A 1 107 ? -6.847 -15.886 2.311 1.00 74.88 107 GLY A O 1
ATOM 838 N N . ARG A 1 108 ? -7.390 -14.514 3.994 1.00 79.25 108 ARG A N 1
ATOM 839 C CA . ARG A 1 108 ? -8.794 -14.914 4.182 1.00 79.25 108 ARG A CA 1
ATOM 840 C C . ARG A 1 108 ? -9.793 -13.931 3.567 1.00 79.25 108 ARG A C 1
ATOM 842 O O . ARG A 1 108 ? -10.996 -14.090 3.743 1.00 79.25 108 ARG A O 1
ATOM 849 N N . GLY A 1 109 ? -9.301 -12.900 2.876 1.00 77.81 109 GLY A N 1
ATOM 850 C CA . GLY A 1 109 ? -10.132 -11.907 2.190 1.00 77.81 109 GLY A CA 1
ATOM 851 C C . GLY A 1 109 ? -10.850 -10.913 3.109 1.00 77.81 109 GLY A C 1
ATOM 852 O O . GLY A 1 109 ? -11.779 -10.252 2.654 1.00 77.81 109 GLY A O 1
ATOM 853 N N . ASN A 1 110 ? -10.447 -10.786 4.379 1.00 88.44 110 ASN A N 1
ATOM 854 C CA . ASN A 1 110 ? -11.034 -9.801 5.285 1.00 88.44 110 ASN A CA 1
ATOM 855 C C . ASN A 1 110 ? -10.431 -8.399 5.018 1.00 88.44 110 ASN A C 1
ATOM 857 O O . ASN A 1 110 ? -9.215 -8.226 5.175 1.00 88.44 110 ASN A O 1
ATOM 861 N N . PRO A 1 111 ? -11.244 -7.403 4.609 1.00 89.19 111 PRO A N 1
ATOM 862 C CA . PRO A 1 111 ? -10.752 -6.073 4.263 1.00 89.19 111 PRO A CA 1
ATOM 863 C C . PRO A 1 111 ? -10.285 -5.270 5.481 1.00 89.19 111 PRO A C 1
ATOM 865 O O . PRO A 1 111 ? -9.280 -4.584 5.364 1.00 89.19 111 PRO A O 1
ATOM 868 N N . GLU A 1 112 ? -10.939 -5.395 6.639 1.00 90.38 112 GLU A N 1
ATOM 869 C CA . GLU A 1 112 ? -10.542 -4.715 7.885 1.00 90.38 112 GLU A CA 1
ATOM 870 C C . GLU A 1 112 ? -9.156 -5.179 8.329 1.00 90.38 112 GLU A C 1
ATOM 872 O O . GLU A 1 112 ? -8.245 -4.381 8.528 1.00 90.38 112 GLU A O 1
ATOM 877 N N . LYS A 1 113 ? -8.956 -6.499 8.381 1.00 90.00 113 LYS A N 1
ATOM 878 C CA . LYS A 1 113 ? -7.651 -7.069 8.737 1.00 90.00 113 LYS A CA 1
ATOM 879 C C . LYS A 1 113 ? -6.571 -6.712 7.726 1.00 90.00 113 LYS A C 1
ATOM 881 O O . LYS A 1 113 ? -5.442 -6.437 8.108 1.00 90.00 113 LYS A O 1
ATOM 886 N N . SER A 1 114 ? -6.904 -6.715 6.437 1.00 91.56 114 SER A N 1
ATOM 887 C CA . SER A 1 114 ? -5.947 -6.338 5.391 1.00 91.56 114 SER A CA 1
ATOM 888 C C . SER A 1 114 ? -5.578 -4.853 5.474 1.00 91.56 114 SER A C 1
ATOM 890 O O . SER A 1 114 ? -4.423 -4.503 5.237 1.00 91.56 114 SER A O 1
ATOM 892 N N . LEU A 1 115 ? -6.523 -3.988 5.850 1.00 92.62 115 LEU A N 1
ATOM 893 C CA . LEU A 1 115 ? -6.278 -2.568 6.084 1.00 92.62 115 LEU A CA 1
ATOM 894 C C . LEU A 1 115 ? -5.364 -2.351 7.294 1.00 92.62 115 LEU A C 1
ATOM 896 O O . LEU A 1 115 ? -4.348 -1.673 7.151 1.00 92.62 115 LEU A O 1
ATOM 900 N N . ASP A 1 116 ? -5.646 -2.980 8.438 1.00 91.19 116 ASP A N 1
ATOM 901 C CA . ASP A 1 116 ? -4.781 -2.871 9.621 1.00 91.19 116 ASP A CA 1
ATOM 902 C C . ASP A 1 116 ? -3.376 -3.436 9.352 1.00 91.19 116 ASP A C 1
ATOM 904 O O . ASP A 1 116 ? -2.379 -2.776 9.644 1.00 91.19 116 ASP A O 1
ATOM 908 N N . LEU A 1 117 ? -3.266 -4.595 8.691 1.00 90.25 117 LEU A N 1
ATOM 909 C CA . LEU A 1 117 ? -1.973 -5.151 8.277 1.00 90.25 117 LEU A CA 1
ATOM 910 C C . LEU A 1 117 ? -1.220 -4.212 7.333 1.00 90.25 117 LEU A C 1
ATOM 912 O O . LEU A 1 117 ? -0.007 -4.058 7.461 1.00 90.25 117 LEU A O 1
ATOM 916 N N . THR A 1 118 ? -1.920 -3.580 6.389 1.00 91.31 118 THR A N 1
ATOM 917 C CA . THR A 1 118 ? -1.307 -2.625 5.459 1.00 91.31 118 THR A CA 1
ATOM 918 C C . THR A 1 118 ? -0.822 -1.388 6.207 1.00 91.31 118 THR A C 1
ATOM 920 O O . THR A 1 118 ? 0.323 -0.981 6.038 1.00 91.31 118 THR A O 1
ATOM 923 N N . ARG A 1 119 ? -1.634 -0.831 7.107 1.00 91.06 119 ARG A N 1
ATOM 924 C CA . ARG A 1 119 ? -1.239 0.300 7.952 1.00 91.06 119 ARG A CA 1
ATOM 925 C C . ARG A 1 119 ? -0.009 -0.036 8.799 1.00 91.06 119 ARG A C 1
ATOM 927 O O . ARG A 1 119 ? 0.928 0.758 8.845 1.00 91.06 119 ARG A O 1
ATOM 934 N N . GLN A 1 120 ? 0.011 -1.207 9.436 1.00 88.94 120 GLN A N 1
ATOM 935 C CA . GLN A 1 120 ? 1.155 -1.674 10.223 1.00 88.94 120 GLN A CA 1
ATOM 936 C C . GLN A 1 120 ? 2.404 -1.845 9.362 1.00 88.94 120 GLN A C 1
ATOM 938 O O . GLN A 1 120 ? 3.456 -1.343 9.731 1.00 88.94 120 GLN A O 1
ATOM 943 N N . LEU A 1 121 ? 2.280 -2.474 8.192 1.00 88.19 121 LEU A N 1
ATOM 944 C CA . LEU A 1 121 ? 3.377 -2.640 7.240 1.00 88.19 121 LEU A CA 1
ATOM 945 C C . LEU A 1 121 ? 4.011 -1.287 6.870 1.00 88.19 121 LEU A C 1
ATOM 947 O O . LEU A 1 121 ? 5.235 -1.160 6.839 1.00 88.19 121 LEU A O 1
ATOM 951 N N . HIS A 1 122 ? 3.189 -0.263 6.625 1.00 89.00 122 HIS A N 1
ATOM 952 C CA . HIS A 1 122 ? 3.684 1.083 6.333 1.00 89.00 122 HIS A CA 1
ATOM 953 C C . HIS A 1 122 ? 4.304 1.765 7.561 1.00 89.00 122 HIS A C 1
ATOM 955 O O . HIS A 1 122 ? 5.335 2.424 7.438 1.00 89.00 122 HIS A O 1
ATOM 961 N N . ALA A 1 123 ? 3.723 1.598 8.749 1.00 85.94 123 ALA A N 1
ATOM 962 C CA . ALA A 1 123 ? 4.301 2.124 9.985 1.00 85.94 123 ALA A CA 1
ATOM 963 C C . ALA A 1 123 ? 5.671 1.489 10.294 1.00 85.94 123 ALA A C 1
ATOM 965 O O . ALA A 1 123 ? 6.615 2.196 10.645 1.00 85.94 123 ALA A O 1
ATOM 966 N N . ASP A 1 124 ? 5.791 0.176 10.098 1.00 83.88 124 ASP A N 1
ATOM 967 C CA . ASP A 1 124 ? 7.015 -0.598 10.293 1.00 83.88 124 ASP A CA 1
ATOM 968 C C . ASP A 1 124 ? 8.109 -0.170 9.302 1.00 83.88 124 ASP A C 1
ATOM 970 O O . ASP A 1 124 ? 9.255 0.037 9.697 1.00 83.88 124 ASP A O 1
ATOM 974 N N . GLY A 1 125 ? 7.765 0.048 8.028 1.00 78.62 125 GLY A N 1
ATOM 975 C CA . GLY A 1 125 ? 8.724 0.505 7.016 1.00 78.62 125 GLY A CA 1
ATOM 976 C C . GLY A 1 125 ? 9.301 1.906 7.277 1.00 78.62 125 GLY A C 1
ATOM 977 O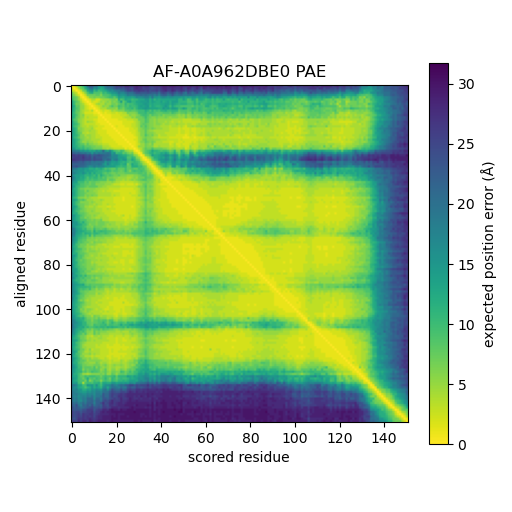 O . GLY A 1 125 ? 10.470 2.151 6.969 1.00 78.62 125 GLY A O 1
ATOM 978 N N . LEU A 1 126 ? 8.528 2.791 7.925 1.00 78.88 126 LEU A N 1
ATOM 979 C CA . LEU A 1 126 ? 8.964 4.132 8.345 1.00 78.88 126 LEU A CA 1
ATOM 980 C C . LEU A 1 126 ? 9.735 4.143 9.671 1.00 78.88 126 LEU A C 1
ATOM 982 O O . LEU A 1 126 ? 10.373 5.143 10.001 1.00 78.88 126 LEU A O 1
ATOM 986 N N . ASN A 1 127 ? 9.670 3.067 10.454 1.00 77.44 127 ASN A N 1
ATOM 987 C CA . ASN A 1 127 ? 10.323 3.000 11.750 1.00 77.44 127 ASN A CA 1
ATOM 988 C C . ASN A 1 127 ? 11.820 2.666 11.575 1.00 77.44 127 ASN A C 1
ATOM 990 O O . ASN A 1 127 ? 12.156 1.542 11.190 1.00 77.44 127 ASN A O 1
ATOM 994 N N . PRO A 1 128 ? 12.752 3.581 11.912 1.00 73.69 128 PRO A N 1
ATOM 995 C CA . PRO A 1 128 ? 14.188 3.326 11.771 1.00 73.69 128 PRO A CA 1
ATOM 996 C C . PRO A 1 128 ? 14.693 2.214 12.703 1.00 73.69 128 PRO A C 1
ATOM 998 O 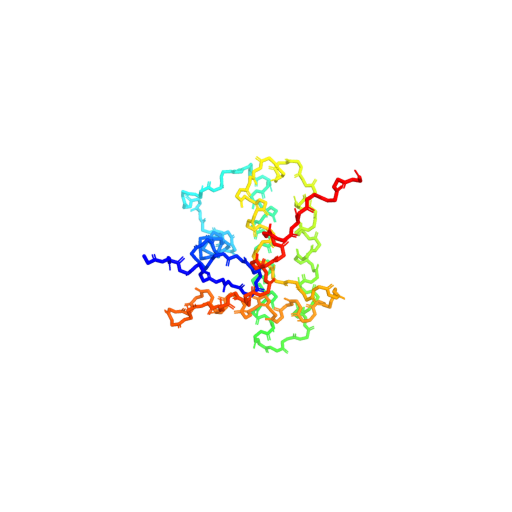O . PRO A 1 128 ? 15.765 1.661 12.469 1.00 73.69 128 PRO A O 1
ATOM 1001 N N . PHE A 1 129 ? 13.923 1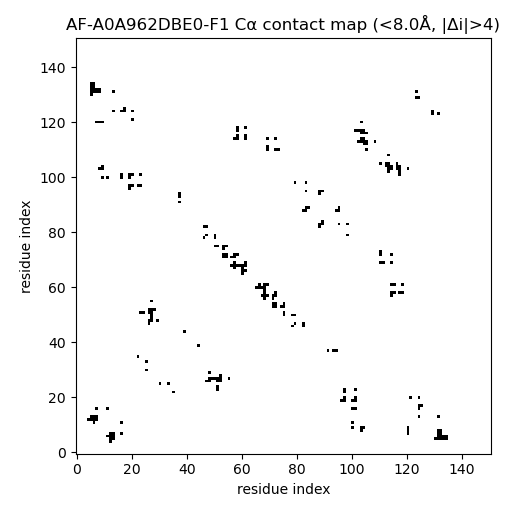.870 13.741 1.00 76.75 129 PHE A N 1
ATOM 1002 C CA . PHE A 1 129 ? 14.225 0.802 14.692 1.00 76.75 129 PHE A CA 1
ATOM 1003 C C . PHE A 1 129 ? 13.544 -0.527 14.347 1.00 76.75 129 PHE A C 1
ATOM 1005 O O . PHE A 1 129 ? 13.805 -1.531 15.013 1.00 76.75 129 PHE A O 1
ATOM 1012 N N . TYR A 1 130 ? 12.671 -0.565 13.333 1.00 75.06 130 TYR A N 1
ATOM 1013 C CA . TYR A 1 130 ? 12.079 -1.819 12.886 1.00 75.06 130 TYR A CA 1
ATOM 1014 C C . TYR A 1 130 ? 13.115 -2.619 12.107 1.00 75.06 130 TYR A C 1
ATOM 1016 O O . TYR A 1 130 ? 13.592 -2.216 11.047 1.00 75.06 130 TYR A O 1
ATOM 1024 N N . ALA A 1 131 ? 13.460 -3.776 12.656 1.00 70.50 131 ALA A N 1
ATOM 1025 C CA . ALA A 1 131 ? 14.469 -4.647 12.095 1.00 70.50 131 ALA A CA 1
ATOM 1026 C C . ALA A 1 131 ? 13.853 -5.807 11.298 1.00 70.50 131 ALA A C 1
ATOM 1028 O O . ALA A 1 131 ? 14.543 -6.788 11.094 1.00 70.50 131 ALA A O 1
ATOM 1029 N N . GLY A 1 132 ? 12.588 -5.756 10.869 1.00 69.25 132 GLY A N 1
ATOM 1030 C CA . GLY A 1 132 ? 11.951 -6.879 10.162 1.00 69.25 132 GLY A CA 1
ATOM 1031 C C . GLY A 1 132 ? 11.669 -8.101 11.044 1.00 69.25 132 GLY A C 1
ATOM 1032 O O . GLY A 1 132 ? 12.103 -8.186 12.194 1.00 69.25 132 GLY A O 1
ATOM 1033 N N . GLU A 1 133 ? 10.941 -9.062 10.485 1.00 70.69 133 GLU A N 1
ATOM 1034 C CA . GLU A 1 133 ? 10.687 -10.363 11.102 1.00 70.69 133 GLU A CA 1
ATOM 1035 C C . GLU A 1 133 ? 11.730 -11.391 10.633 1.00 70.69 133 GLU A C 1
ATOM 1037 O O . GLU A 1 133 ? 12.156 -11.402 9.470 1.00 70.69 133 G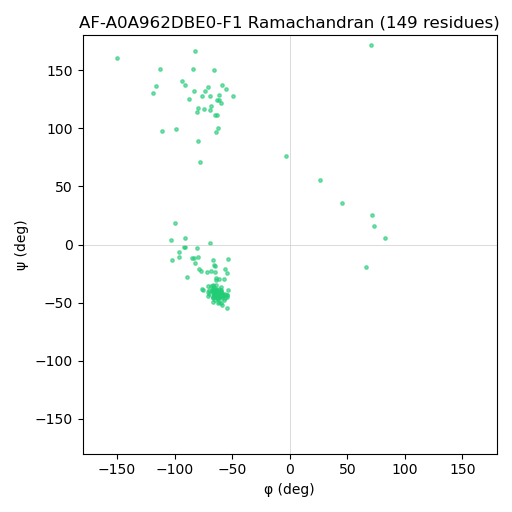LU A O 1
ATOM 1042 N N . GLU A 1 134 ? 12.170 -12.254 11.554 1.00 58.53 134 GLU A N 1
ATOM 1043 C CA . GLU A 1 134 ? 12.990 -13.416 11.209 1.00 58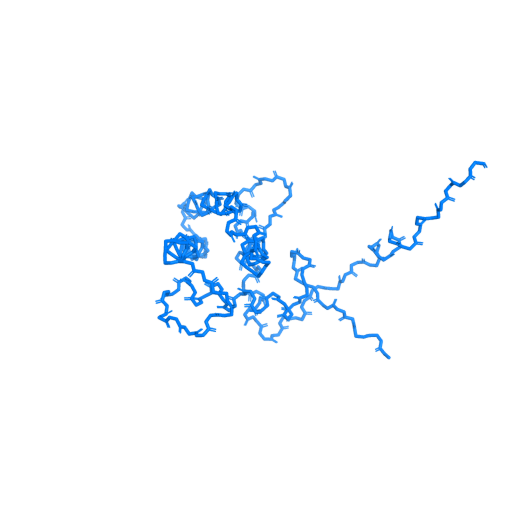.53 134 GLU A CA 1
ATOM 1044 C C . GLU A 1 134 ? 12.125 -14.416 10.438 1.00 58.53 134 GLU A C 1
ATOM 1046 O O . GLU A 1 134 ? 11.042 -14.798 10.886 1.00 58.53 134 GLU A O 1
ATOM 1051 N N . ARG A 1 135 ? 12.597 -14.859 9.268 1.00 54.00 135 ARG A N 1
ATOM 1052 C CA . ARG A 1 135 ? 11.909 -15.898 8.498 1.00 54.00 135 ARG A CA 1
ATOM 1053 C C . ARG A 1 135 ? 11.858 -17.174 9.363 1.00 54.00 135 ARG A C 1
ATOM 1055 O O . ARG A 1 135 ? 12.921 -17.642 9.780 1.00 54.00 135 ARG A O 1
ATOM 1062 N N . PRO A 1 136 ? 10.684 -17.771 9.641 1.00 47.91 136 PRO A N 1
ATOM 1063 C CA . PRO A 1 136 ? 10.646 -19.061 10.315 1.00 47.91 136 PRO A CA 1
ATOM 1064 C C . PRO A 1 136 ? 11.367 -20.095 9.438 1.00 47.91 136 PRO A C 1
ATOM 1066 O O . PRO A 1 136 ? 11.080 -20.227 8.246 1.00 47.91 136 PRO A O 1
ATOM 1069 N N . LYS A 1 137 ? 12.322 -20.822 10.036 1.00 50.81 137 LYS A N 1
ATOM 1070 C CA . LYS A 1 137 ? 13.201 -21.820 9.385 1.00 50.81 137 LYS A CA 1
ATOM 1071 C C . LYS A 1 137 ? 12.466 -22.921 8.602 1.00 50.81 137 LYS A C 1
ATOM 1073 O O . LYS A 1 137 ? 13.086 -23.647 7.833 1.00 50.81 137 LYS A O 1
ATOM 1078 N N . GLU A 1 138 ? 11.153 -23.054 8.764 1.00 46.56 138 GLU A N 1
ATOM 1079 C CA . GLU A 1 138 ? 10.337 -24.054 8.068 1.00 46.56 138 GLU A CA 1
ATOM 1080 C C . GLU A 1 138 ? 10.215 -23.797 6.554 1.00 46.56 138 GLU A C 1
ATOM 1082 O O . GLU A 1 138 ? 10.015 -24.743 5.796 1.00 46.56 138 GLU A O 1
ATOM 1087 N N . ALA A 1 139 ? 10.418 -22.559 6.083 1.00 46.78 139 ALA A N 1
ATOM 1088 C CA . ALA A 1 139 ? 10.393 -22.248 4.649 1.00 46.78 139 ALA A CA 1
ATOM 1089 C C . ALA A 1 139 ? 11.689 -22.627 3.898 1.00 46.78 139 ALA A C 1
ATOM 1091 O O . ALA A 1 139 ? 11.649 -22.792 2.681 1.00 46.78 139 ALA A O 1
ATOM 1092 N N . GLU A 1 140 ? 12.826 -22.788 4.590 1.00 46.72 140 GLU A N 1
ATOM 1093 C CA . GLU A 1 140 ? 14.083 -23.252 3.971 1.00 46.72 140 GLU A CA 1
ATOM 1094 C C . GLU A 1 140 ? 14.055 -24.765 3.696 1.00 46.72 140 GLU A C 1
ATOM 1096 O O . GLU A 1 140 ? 14.466 -25.205 2.625 1.00 46.72 140 GLU A O 1
ATOM 1101 N N . MET A 1 141 ? 13.472 -25.569 4.593 1.00 46.50 141 MET A N 1
ATOM 1102 C CA . MET A 1 141 ? 13.417 -27.030 4.415 1.00 46.50 141 MET A CA 1
ATOM 1103 C C . MET A 1 141 ? 12.451 -27.488 3.309 1.00 46.50 141 MET A C 1
ATOM 1105 O O . MET A 1 141 ? 12.637 -28.563 2.741 1.00 46.50 141 MET A O 1
ATOM 1109 N N . ALA A 1 142 ? 11.439 -26.685 2.962 1.00 49.31 142 ALA A N 1
ATOM 1110 C CA . ALA A 1 142 ? 10.499 -27.021 1.890 1.00 49.31 142 ALA A CA 1
ATOM 1111 C C . ALA A 1 142 ? 11.076 -26.802 0.476 1.00 49.31 142 ALA A C 1
ATOM 1113 O O . ALA A 1 142 ? 10.597 -27.419 -0.473 1.00 49.31 142 ALA A O 1
ATOM 1114 N N . ALA A 1 143 ? 12.099 -25.952 0.324 1.00 50.53 143 ALA A N 1
ATOM 1115 C CA . ALA A 1 143 ? 12.734 -25.685 -0.969 1.00 50.53 143 ALA A CA 1
ATOM 1116 C C . ALA A 1 143 ? 13.900 -26.645 -1.280 1.00 50.53 143 ALA A C 1
ATOM 1118 O O . ALA A 1 143 ? 14.142 -26.934 -2.449 1.00 50.53 143 ALA A O 1
ATOM 1119 N N . GLU A 1 144 ? 14.582 -27.187 -0.263 1.00 46.34 144 GLU A N 1
ATOM 1120 C CA . GLU A 1 144 ? 15.686 -28.150 -0.448 1.00 46.34 144 GLU A CA 1
ATOM 1121 C C . GLU A 1 144 ? 15.262 -29.631 -0.331 1.00 46.34 144 GLU A C 1
ATOM 1123 O O . GLU A 1 144 ? 16.030 -30.522 -0.687 1.00 46.34 144 GLU A O 1
ATOM 1128 N N . GLY A 1 145 ? 14.039 -29.924 0.130 1.00 46.38 145 GLY A N 1
ATOM 1129 C CA . GLY A 1 145 ? 13.565 -31.291 0.399 1.00 46.38 145 GLY A CA 1
ATOM 1130 C C . GLY A 1 145 ? 12.835 -32.013 -0.744 1.00 46.38 145 GLY A C 1
ATOM 1131 O O . GLY A 1 145 ? 12.456 -33.172 -0.573 1.00 46.38 145 GLY A O 1
ATOM 1132 N N . ALA A 1 146 ? 12.619 -31.380 -1.901 1.00 44.50 146 ALA A N 1
ATOM 1133 C CA . ALA A 1 146 ? 11.982 -32.032 -3.049 1.00 44.50 146 ALA A CA 1
ATOM 1134 C C . ALA A 1 146 ? 12.983 -32.941 -3.790 1.00 44.50 146 ALA A C 1
ATOM 1136 O O . ALA A 1 146 ? 13.431 -32.642 -4.895 1.00 44.50 146 ALA A O 1
ATOM 1137 N N . MET A 1 147 ? 13.350 -34.064 -3.163 1.00 48.09 147 MET A N 1
ATOM 1138 C CA . MET A 1 147 ? 13.989 -35.177 -3.865 1.00 48.09 147 MET A CA 1
ATOM 1139 C C . MET A 1 147 ? 13.053 -35.673 -4.978 1.00 48.09 147 MET A C 1
ATOM 1141 O O . MET A 1 147 ? 11.850 -35.815 -4.733 1.00 48.09 147 MET A O 1
ATOM 1145 N N . PRO A 1 148 ? 13.560 -35.977 -6.185 1.00 47.38 148 PRO A N 1
ATOM 1146 C CA . PRO A 1 148 ? 12.740 -36.622 -7.191 1.00 47.38 148 PRO A CA 1
ATOM 1147 C C . PRO A 1 148 ? 12.440 -38.047 -6.715 1.00 47.38 148 PRO A C 1
ATOM 1149 O O . PRO A 1 148 ? 13.352 -38.854 -6.529 1.00 47.38 148 PRO A O 1
ATOM 1152 N N . LEU A 1 149 ? 11.158 -38.361 -6.523 1.00 48.19 149 LEU A N 1
ATOM 1153 C CA . LEU A 1 149 ? 10.698 -39.743 -6.613 1.00 48.19 149 LEU A CA 1
ATOM 1154 C C . LEU A 1 149 ? 10.931 -40.187 -8.062 1.00 48.19 149 LEU A C 1
ATOM 1156 O O . LEU A 1 149 ? 10.137 -39.872 -8.944 1.00 48.19 149 LEU A O 1
ATOM 1160 N N . PHE A 1 150 ? 12.050 -40.862 -8.309 1.00 49.22 150 PHE A N 1
ATOM 1161 C CA . PHE A 1 150 ? 12.154 -41.777 -9.437 1.00 49.22 150 PHE A CA 1
ATOM 1162 C C . PHE A 1 150 ? 11.660 -43.144 -8.959 1.00 49.22 150 PHE A C 1
ATOM 1164 O O . PHE A 1 150 ? 12.104 -43.627 -7.915 1.00 49.22 150 PHE A O 1
ATOM 1171 N N . GLU A 1 151 ? 10.681 -43.674 -9.694 1.00 44.22 151 GLU A N 1
ATOM 1172 C CA . GLU A 1 151 ? 10.080 -45.007 -9.543 1.00 44.22 151 GLU A CA 1
ATOM 1173 C C . GLU A 1 151 ? 11.092 -46.146 -9.732 1.00 44.22 151 GLU A C 1
ATOM 1175 O O . GLU A 1 151 ? 12.018 -45.996 -10.565 1.00 44.22 151 GLU A O 1
#

Secondary structure (DSSP, 8-state):
------B-TTS-BHHHHHHHHHHHHHHHTT-S----SS---HHHHHHHHHHHHHHHHHHHHHHTT-TTHHHHHHHHHHHHHHHHT-HHHHT-HHHHHHHHHSS---SS--HHHHHHHHHHHHHHHH-TT---BPPPTHHHHHHH-------

Sequence (151 aa):
MSEQTRLTKNGLPLEQFRGIQEQFFILALRKEEPELAITMSPDLFNDVSGFCETLRTAMSQEFDGSAEAVDTFKAAMKTRSALLGDPRVSRNGDLRDMLKFVVAQDGRGNPEKSLDLTRQLHADGLNPFYAGEERPKEAEMAAEGAMPLFE

pLDDT: mean 78.68, std 15.83, range [40.03, 95.56]

Foldseek 3Di:
DDPQQFAFPQGDRLVLVLLLLVLLVCLCVVPPCPVRPDDDDPVLSVLSSVLSVLLVVLLVCVVVVHPCSLVSQVVSVVSLVVSLVDVRCVVGPSSNVSSVRCWADPVVRDSNVRSVSSSVSSVLSPDPPNRHDRDPCPVVCVVPVPDDPDD

Radius of gyration: 17.32 Å; Cα contacts (8 Å, |Δi|>4): 147; chains: 1; bounding box: 45×61×35 Å

Solvent-accessible surface area (backbone atoms only — not comparable to full-atom values): 8697 Å² total; per-residue (Å²): 130,85,82,78,77,35,18,40,99,77,71,42,47,44,71,62,46,40,56,40,51,51,53,42,54,42,39,36,65,63,57,76,80,68,81,54,90,68,81,71,56,72,70,57,46,52,56,51,23,50,28,34,34,35,40,51,48,15,43,51,29,49,74,72,68,41,88,58,15,54,60,39,35,52,52,20,52,52,49,47,54,54,47,67,68,33,69,71,32,69,73,31,64,66,56,40,48,34,69,57,65,74,50,33,73,61,86,76,78,44,61,62,58,14,46,53,45,23,42,48,53,55,54,45,65,71,34,91,82,56,72,55,47,82,74,67,72,69,66,60,56,66,73,74,60,76,70,82,86,76,133

=== Feature glossary ===
The record interleaves many kinds of information about one protein. Here is each kind framed as the question it answers.

Q: What does the local fold look like, residue by residue?
A: The Foldseek 3Di string encodes local tertiary geometry as a 20-letter alphabet — one character per residue — derived from the relative positions of nearby Cα atoms. Unlike the amino-acid sequence, 3Di is a direct function of the 3D structure, so two proteins with the same fold have similar 3Di strings even at low sequence identity.

Q: Which residues are in helices, strands, or loops?
A: The SS8 string is DSSP's per-residue secondary-structure call. α-helix (H) means an i→i+4 H-bond ladder; β-strand (E) means the residue participates in a β-sheet; 3₁₀ (G) and π (I) are tighter and wider helices; T/S are turns/bends; '-' is loop.

Q: How big and how compact is the whole molecule?
A: Radius of gyration (Rg) is the root-mean-square distance of Cα atoms from their centroid — a single number for overall size and compactness. A globular domain of N residues has Rg ≈ 2.2·N^0.38 Å; an extended or disordered chain has a much larger Rg. The Cα contact count is the number of residue pairs whose Cα atoms are within 8 Å and are more than four positions apart in sequence — a standard proxy for tertiary packing density. The bounding box is the smallest axis-aligned box enclosing all Cα atoms.

Q: Where is each backbone atom in 3D?
A: Structure coordinates are given as an mmCIF _atom_site loop: one row per atom with element, residue name, chain id, sequence number, and x/y/z position in Å. Only the four main-chain atoms per residue are included here; side chains are omitted to keep the record compact.

Q: What is the amino-acid chain?
A: Primary structure: the covalent order of the twenty standard amino acids along the backbone. Two proteins with the same sequence will (almost always) fold to the same structure; two with 30% identity often share a fold but not the details.

Q: What if only a Cα trace is available?
A: Three-state secondary structure (P-SEA) collapses the eight DSSP classes into helix (a), strand (b), and coil (c). P-SEA assigns these from Cα geometry alone — distances and angles — without requiring backbone oxygens, so it works on any Cα trace.

Q: What family and function is it annotated with?
A: Database cross-references. InterPro integrates a dozen domain/family signature databases into unified entries with residue-range hits. GO terms attach function/process/location labels with evidence codes. CATH codes position the fold in a four-level structural taxonomy. Organism is the NCBI-taxonomy species name.

Q: How confident is the AlphaFold model at each residue?
A: pLDDT is the predicted lDDT-Cα score: AlphaFold's confidence that the local environment of each residue (all inter-atomic distances within 15 Å) is correctly placed. It is a per-residue number between 0 and 100, with higher meaning more reliable.

Q: How mobile is each atom in the crystal?
A: B-factor (Debye–Waller factor) reflects atomic displacement in the crystal lattice. It is an experimental observable (units Å²), not a prediction; low values mean the atom is pinned down, high values mean it moves or is heterogeneous acr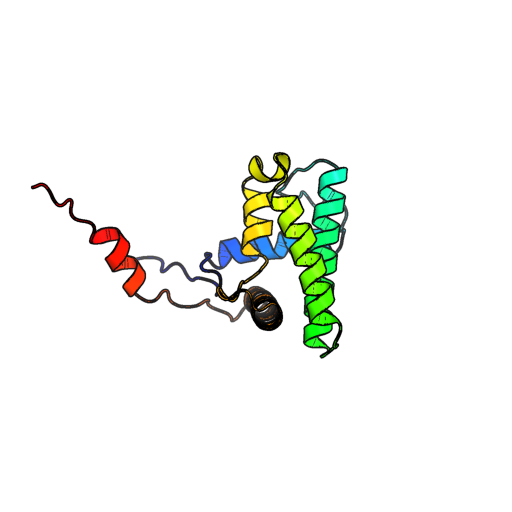oss the crystal.

Q: Which residues are buried vs exposed?
A: SASA measures how much of the protein is reachable by solvent. It is computed by rolling a water-sized probe over the atomic surface and summing the exposed area (Å²). Per-residue SASA distinguishes core (buried, low SASA) from surface (exposed, high SASA) residues; total SASA is a whole-molecule size measure.

Q: What do the diagnostic plots show?
A: Plot images: a contact map (which residues are close in 3D, as an N×N binary image), a Ramachandran scatter (backbone torsion angles, revealing secondary-structure composition at a glance), and — for AlphaFold structures — a PAE heatmap (pairwise prediction confidence).

Q: What known structures does this most resemble?
A: The Foldseek neighbor list gives the closest experimentally determined structures in the PDB, ranked by structural alignment. TM-score near 1 means near-identical fold; near 0.3 means only rough topology match. This is how one finds what a novel AlphaFold prediction most resembles in the solved-structure universe.

Q: Are the domains correctly placed relative to each other?
A: Predicted aligned error is AlphaFold's pairwise confidence. Unlike pLDDT (per-residue), PAE is per-residue-pair and captures whether two parts of the structure are correctly placed relative to each other. Units are ångströms of expected positional error.

Q: What do the rendered images show?
A: Structure images are PyMOL renders from six orthogonal camera directions. Cartoon representation draws helices as coils and strands as arrows; sticks shows the backbone as bonds; surface shows the solvent-excluded envelope. Rainbow coloring maps sequence position to hue (blue→red, N→C); chain coloring assigns a distinct color per polypeptide.

Q: What are the backbone torsion angles?
A: φ (phi) and ψ (psi) are the two rotatable backbone dihedrals per residue: φ is the C(i-1)–N–Cα–C torsion, ψ is the N–Cα–C–N(i+1) torsion, both in degrees on (−180°, 180°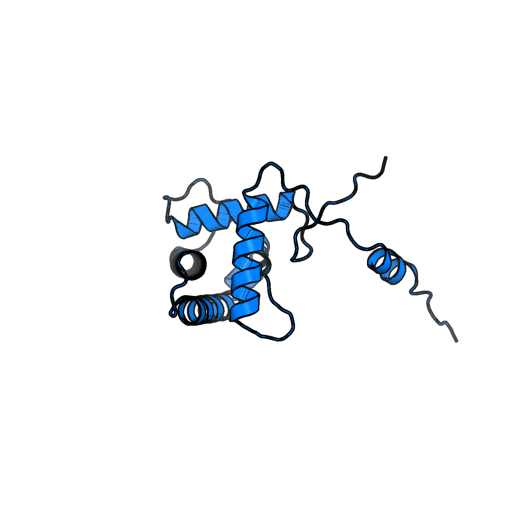]. α-helical residues cluster near (−60°, −45°); β-strand residues near (−120°, +130°). A Ramachandran plot is simply a scatter of (φ, ψ) for every residue.